Protein AF-A0AAU6X1Z9-F1 (afdb_monomer_lite)

Structure (mmCIF, N/CA/C/O backbone):
data_AF-A0AAU6X1Z9-F1
#
_entry.id   AF-A0AAU6X1Z9-F1
#
loop_
_atom_site.group_PDB
_atom_site.id
_atom_site.type_symbol
_atom_site.label_atom_id
_atom_site.label_alt_id
_atom_site.label_comp_id
_atom_site.label_asym_id
_atom_site.label_entity_id
_atom_site.label_seq_id
_atom_site.pdbx_PDB_ins_code
_atom_site.Cartn_x
_atom_site.Cartn_y
_atom_site.Cartn_z
_atom_site.occupancy
_atom_site.B_iso_or_equiv
_atom_site.auth_seq_id
_atom_site.auth_comp_id
_atom_site.auth_asym_id
_atom_site.auth_atom_id
_atom_site.pdbx_PDB_model_num
ATOM 1 N N . MET A 1 1 ? -35.907 19.988 29.045 1.00 66.81 1 MET A N 1
ATOM 2 C CA . MET A 1 1 ? -36.176 19.187 27.825 1.00 66.81 1 MET A CA 1
ATOM 3 C C . MET A 1 1 ? -35.086 19.343 26.754 1.00 66.81 1 MET A C 1
ATOM 5 O O . MET A 1 1 ? -34.503 18.341 26.375 1.00 66.81 1 MET A O 1
ATOM 9 N N . LYS A 1 2 ? -34.699 20.564 26.342 1.00 69.19 2 LYS A N 1
ATOM 10 C CA . LYS A 1 2 ? -33.646 20.803 25.319 1.00 69.19 2 LYS A CA 1
ATOM 11 C C . LYS A 1 2 ? -32.244 20.246 25.647 1.00 69.19 2 LYS A C 1
ATOM 13 O O . LYS A 1 2 ? -31.546 19.798 24.750 1.00 69.19 2 LYS A O 1
ATOM 18 N N . LYS A 1 3 ? -31.850 20.232 26.927 1.00 73.44 3 LYS A N 1
ATOM 19 C CA . LYS A 1 3 ? -30.537 19.725 27.381 1.00 73.44 3 LYS A CA 1
ATOM 20 C C . LYS A 1 3 ? -30.390 18.203 27.221 1.00 73.44 3 LYS A C 1
ATOM 22 O O . LYS A 1 3 ? -29.322 17.731 26.865 1.00 73.44 3 LYS A O 1
ATOM 27 N N . ILE A 1 4 ? -31.480 17.459 27.423 1.00 84.62 4 ILE A N 1
ATOM 28 C CA . ILE A 1 4 ? -31.523 15.998 27.236 1.00 84.62 4 ILE A CA 1
ATOM 29 C C . ILE A 1 4 ? -31.437 15.647 25.747 1.00 84.62 4 ILE A C 1
ATOM 31 O O . ILE A 1 4 ? -30.675 14.765 25.369 1.00 84.62 4 ILE A O 1
ATOM 35 N N . LEU A 1 5 ? -32.146 16.398 24.897 1.00 85.06 5 LEU A N 1
ATOM 36 C CA . LEU A 1 5 ? -32.079 16.233 23.443 1.00 85.06 5 LEU A CA 1
ATOM 37 C C . LEU A 1 5 ? -30.676 16.549 22.890 1.00 85.06 5 LEU A C 1
ATOM 39 O O . LEU A 1 5 ? -30.191 15.851 22.006 1.00 85.06 5 LEU A O 1
ATOM 43 N N . LEU A 1 6 ? -30.001 17.557 23.454 1.00 85.12 6 LEU A N 1
ATOM 44 C CA . LEU A 1 6 ? -28.631 17.921 23.086 1.00 85.12 6 LEU A CA 1
ATOM 45 C C . LEU A 1 6 ? -27.608 16.846 23.497 1.00 85.12 6 LEU A C 1
ATOM 47 O O . LEU A 1 6 ? -26.724 16.530 22.708 1.00 85.12 6 LEU A O 1
ATOM 51 N N . CYS A 1 7 ? -27.748 16.243 24.685 1.00 82.88 7 CYS A N 1
ATOM 52 C CA . CYS A 1 7 ? -26.886 15.134 25.116 1.00 82.88 7 CYS A CA 1
ATOM 53 C C . CYS A 1 7 ? -27.069 13.876 24.258 1.00 82.88 7 CYS A C 1
ATOM 55 O O . CYS A 1 7 ? -26.084 13.222 23.929 1.00 82.88 7 CYS A O 1
ATOM 57 N N . LEU A 1 8 ? -28.304 13.546 23.867 1.00 85.81 8 LEU A N 1
ATOM 58 C CA . LEU A 1 8 ? -28.567 12.420 22.964 1.00 85.81 8 LEU A CA 1
ATOM 59 C C . LEU A 1 8 ? -27.964 12.658 21.573 1.00 85.81 8 LEU A C 1
ATOM 61 O O . LEU A 1 8 ? -27.350 11.756 21.013 1.00 85.81 8 LEU A O 1
ATOM 65 N N . TYR A 1 9 ? -28.064 13.882 21.046 1.00 84.06 9 TYR A N 1
ATOM 66 C CA . TYR A 1 9 ? -27.427 14.245 19.778 1.00 84.06 9 TYR A CA 1
ATOM 67 C C . TYR A 1 9 ? -25.894 14.187 19.859 1.00 84.06 9 TYR A C 1
ATOM 69 O O . TYR A 1 9 ? -25.253 13.641 18.967 1.00 84.06 9 TYR A O 1
ATOM 77 N N . ALA A 1 10 ? -25.302 14.685 20.949 1.00 83.94 10 ALA A N 1
ATOM 78 C CA . ALA A 1 10 ? -23.858 14.626 21.171 1.00 83.94 10 ALA A CA 1
ATOM 79 C C . ALA A 1 10 ? -23.340 13.183 21.309 1.00 83.94 10 ALA A C 1
ATOM 81 O O . ALA A 1 10 ? -22.275 12.877 20.782 1.00 83.94 10 ALA A O 1
ATOM 82 N N . MET A 1 11 ? -24.098 12.284 21.949 1.00 79.56 11 MET A N 1
ATOM 83 C CA . MET A 1 11 ? -23.737 10.862 22.021 1.00 79.56 11 MET A CA 1
ATOM 84 C C . MET A 1 11 ? -23.806 10.156 20.661 1.00 79.56 11 MET A C 1
ATOM 86 O O . MET A 1 11 ? -22.971 9.301 20.390 1.00 79.56 11 MET A O 1
ATOM 90 N N . ILE A 1 12 ? -24.756 10.519 19.793 1.00 75.75 12 ILE A N 1
ATOM 91 C CA . ILE A 1 12 ? -24.852 9.955 18.434 1.00 75.75 12 ILE A CA 1
ATOM 92 C C . ILE A 1 12 ? -23.772 10.542 17.510 1.00 75.75 12 ILE A C 1
ATOM 94 O O . ILE A 1 12 ? -23.247 9.838 16.654 1.00 75.75 12 ILE A O 1
ATOM 98 N N . ALA A 1 13 ? -23.412 11.815 17.682 1.00 77.00 13 ALA A N 1
ATOM 99 C CA . ALA A 1 13 ? -22.380 12.477 16.883 1.00 77.00 13 ALA A CA 1
A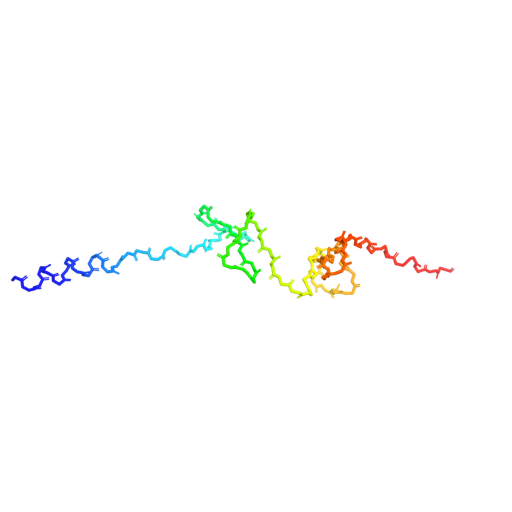TOM 100 C C . ALA A 1 13 ? -20.945 12.074 17.279 1.00 77.00 13 ALA A C 1
ATOM 102 O O . ALA A 1 13 ? -20.025 12.235 16.480 1.00 77.00 13 ALA A O 1
ATOM 103 N N . ALA A 1 14 ? -20.746 11.539 18.487 1.00 68.88 14 ALA A N 1
ATOM 104 C CA . ALA A 1 14 ? -19.450 11.110 19.011 1.00 68.88 14 ALA A CA 1
ATOM 105 C C . ALA A 1 14 ? -19.150 9.623 18.738 1.00 68.88 14 ALA A C 1
ATOM 107 O O . ALA A 1 14 ? -18.630 8.924 19.609 1.00 68.88 14 ALA A O 1
ATOM 108 N N . LEU A 1 15 ? -19.471 9.118 17.540 1.00 68.19 15 LEU A N 1
ATOM 109 C CA . LEU A 1 15 ? -18.982 7.799 17.134 1.00 68.19 15 LEU A CA 1
ATOM 110 C C . LEU A 1 15 ? -17.446 7.842 17.120 1.00 68.19 15 LEU A C 1
ATOM 112 O O . LEU A 1 15 ? -16.882 8.730 16.475 1.00 68.19 15 LEU A O 1
ATOM 116 N N . PRO A 1 16 ? -16.748 6.929 17.819 1.00 70.50 16 PRO A N 1
ATOM 117 C CA . PRO A 1 16 ? -15.296 6.922 17.794 1.00 70.50 16 PRO A CA 1
ATOM 118 C C . PRO A 1 16 ? -14.835 6.663 16.358 1.00 70.50 16 PRO A C 1
ATOM 120 O O . PRO A 1 16 ? -15.135 5.621 15.773 1.00 70.50 16 PRO A O 1
ATOM 123 N N . SER A 1 17 ? -14.101 7.611 15.776 1.00 69.88 17 SER A N 1
ATOM 124 C CA . SER A 1 17 ? -13.322 7.331 14.579 1.00 69.88 17 SER A CA 1
ATOM 125 C C . SER A 1 17 ? -12.135 6.476 15.006 1.00 69.88 17 SER A C 1
ATOM 127 O O . SER A 1 17 ? -11.177 6.950 15.616 1.00 69.88 17 SER A O 1
ATOM 129 N N . PHE A 1 18 ? -12.204 5.178 14.730 1.00 70.19 18 PHE A N 1
ATOM 130 C CA . PHE A 1 18 ? -11.040 4.327 14.916 1.00 70.19 18 PHE A CA 1
ATOM 131 C C . PHE A 1 18 ? -9.987 4.740 13.890 1.00 70.19 18 PHE A C 1
ATOM 133 O O . PHE A 1 18 ? -10.249 4.726 12.686 1.00 70.19 18 PHE A O 1
ATOM 140 N N . ALA A 1 19 ? -8.795 5.103 14.364 1.00 79.06 19 ALA A N 1
ATOM 141 C CA . ALA A 1 19 ? -7.627 5.133 13.501 1.00 79.06 19 ALA A CA 1
ATOM 142 C C . ALA A 1 19 ? -7.484 3.734 12.883 1.00 79.06 19 ALA A C 1
ATOM 144 O O . ALA A 1 19 ? -7.344 2.744 13.603 1.00 79.06 19 ALA A O 1
ATOM 145 N N . GLN A 1 20 ? -7.577 3.640 11.555 1.00 87.94 20 GLN A N 1
ATOM 146 C CA . GLN A 1 20 ? -7.499 2.348 10.869 1.00 87.94 20 GLN A CA 1
ATOM 147 C C . GLN A 1 20 ? -6.107 1.725 11.001 1.00 87.94 20 GLN A C 1
ATOM 149 O O . GLN A 1 20 ? -5.965 0.515 10.901 1.00 87.94 20 GLN A O 1
ATOM 154 N N . TRP A 1 21 ? -5.087 2.541 11.256 1.00 92.81 21 TRP A N 1
ATOM 155 C CA . TRP A 1 21 ? -3.714 2.105 11.450 1.00 92.81 21 TRP A CA 1
ATOM 156 C C . TRP A 1 21 ? -3.368 2.114 12.934 1.00 92.8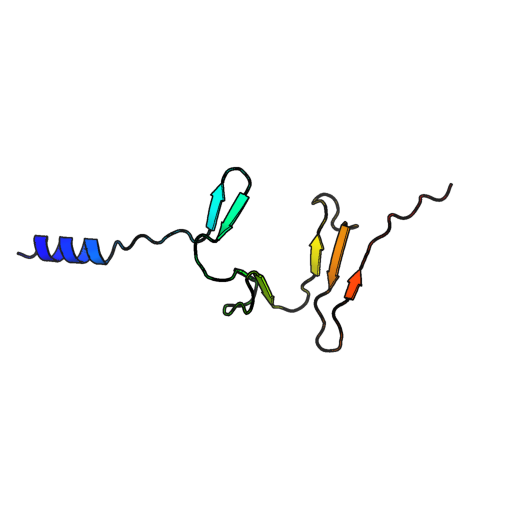1 21 TRP A C 1
ATOM 158 O O . TRP A 1 21 ? -3.451 3.157 13.582 1.00 92.81 21 TRP A O 1
ATOM 168 N N . ALA A 1 22 ? -2.966 0.959 13.457 1.00 92.50 22 ALA A N 1
ATOM 169 C CA . ALA A 1 22 ? -2.449 0.820 14.813 1.00 92.50 22 ALA A CA 1
ATOM 170 C C . ALA A 1 22 ? -0.979 0.408 14.797 1.00 92.50 22 ALA A C 1
ATOM 172 O O . ALA A 1 22 ? -0.457 -0.068 13.785 1.00 92.50 22 ALA A O 1
ATOM 173 N N . ASN A 1 23 ? -0.325 0.570 15.947 1.00 94.75 23 ASN A N 1
ATOM 174 C CA . ASN A 1 23 ? 1.050 0.155 16.155 1.00 94.75 23 ASN A CA 1
ATOM 175 C C . ASN A 1 23 ? 1.196 -0.829 17.325 1.00 94.75 23 ASN A C 1
ATOM 177 O O . ASN A 1 23 ? 0.508 -0.724 18.337 1.00 94.75 23 ASN A O 1
ATOM 181 N N . SER A 1 24 ? 2.121 -1.781 17.196 1.00 94.69 24 SER A N 1
ATOM 182 C CA . SER A 1 24 ? 2.573 -2.646 18.292 1.00 94.69 24 SER A CA 1
ATOM 183 C C . SER A 1 24 ? 4.095 -2.752 18.248 1.00 94.69 24 SER A C 1
ATOM 185 O O . SER A 1 24 ? 4.662 -3.380 17.353 1.00 94.69 24 SER A O 1
ATOM 187 N N . GLY A 1 25 ? 4.773 -2.050 19.161 1.00 94.44 25 GLY A N 1
ATOM 188 C CA . GLY A 1 25 ? 6.216 -1.829 19.056 1.00 94.44 25 GLY A CA 1
ATOM 189 C C . GLY A 1 25 ? 6.566 -1.133 17.736 1.00 94.44 25 GLY A C 1
ATOM 190 O O . GLY A 1 25 ? 6.076 -0.039 17.467 1.00 94.44 25 GLY A O 1
ATOM 191 N N . ASN A 1 26 ? 7.366 -1.803 16.902 1.00 94.12 26 ASN A N 1
ATOM 192 C CA . ASN A 1 26 ? 7.804 -1.315 15.586 1.00 94.12 26 ASN A CA 1
ATOM 193 C C . ASN A 1 26 ? 6.911 -1.789 14.419 1.00 94.12 26 ASN A C 1
ATOM 195 O O . ASN A 1 26 ? 7.290 -1.653 13.259 1.00 94.12 26 ASN A O 1
ATOM 199 N N . ILE A 1 27 ? 5.754 -2.389 14.707 1.00 92.88 27 ILE A N 1
ATOM 200 C CA . ILE A 1 27 ? 4.826 -2.924 13.702 1.00 92.88 27 ILE A CA 1
ATOM 201 C C . ILE A 1 27 ? 3.703 -1.918 13.490 1.00 92.88 27 ILE A C 1
ATOM 203 O O . ILE A 1 27 ? 3.075 -1.522 14.466 1.00 92.88 27 ILE A O 1
ATOM 207 N N . ILE A 1 28 ? 3.409 -1.565 12.237 1.00 93.81 28 ILE A N 1
ATOM 208 C CA . ILE A 1 28 ? 2.226 -0.788 11.838 1.00 93.81 28 ILE A CA 1
ATOM 209 C C . ILE A 1 28 ? 1.287 -1.705 11.048 1.00 93.81 28 ILE A C 1
ATOM 211 O O . ILE A 1 28 ? 1.740 -2.382 10.126 1.00 93.81 28 ILE A O 1
ATOM 215 N N . TYR A 1 29 ? -0.002 -1.748 11.393 1.00 93.19 29 TYR A N 1
ATOM 216 C CA . TYR A 1 29 ? -0.973 -2.635 10.739 1.00 93.19 29 TYR A CA 1
ATOM 217 C C . TYR A 1 29 ? -2.388 -2.045 10.682 1.00 93.19 29 TYR A C 1
ATOM 219 O O . TYR A 1 29 ? -2.758 -1.201 11.500 1.00 93.19 29 TYR A O 1
ATOM 227 N N . ASN A 1 30 ? -3.174 -2.499 9.700 1.00 93.25 30 ASN A N 1
ATOM 228 C CA . ASN A 1 30 ? -4.587 -2.152 9.570 1.00 93.25 30 ASN A CA 1
ATOM 229 C C . ASN A 1 30 ? -5.427 -2.942 10.593 1.00 93.25 30 ASN A C 1
ATOM 231 O O . ASN A 1 30 ? -5.294 -4.161 10.688 1.00 93.25 30 ASN A O 1
ATOM 235 N N . THR A 1 31 ? -6.291 -2.262 11.346 1.00 92.69 31 THR A N 1
ATOM 236 C CA . THR A 1 31 ? -7.156 -2.850 12.385 1.00 92.69 31 THR A CA 1
ATOM 237 C C . THR A 1 31 ? -8.553 -3.222 11.893 1.00 92.69 31 THR A C 1
ATOM 239 O O . THR A 1 31 ? -9.348 -3.761 12.663 1.00 92.69 31 THR A O 1
ATOM 242 N N . ASN A 1 32 ? -8.877 -2.956 10.626 1.00 90.19 32 ASN A N 1
ATOM 243 C CA . ASN A 1 32 ? -10.146 -3.348 10.011 1.00 90.19 32 ASN A CA 1
ATOM 244 C C . ASN A 1 32 ? -9.971 -4.459 8.958 1.00 90.19 32 ASN A C 1
ATOM 246 O O . ASN A 1 32 ? -8.860 -4.874 8.643 1.00 90.19 32 ASN A O 1
ATOM 250 N N . ALA A 1 33 ? -11.089 -4.940 8.403 1.00 90.12 33 ALA A N 1
ATOM 251 C CA . ALA A 1 33 ? -11.109 -6.003 7.392 1.00 90.12 33 ALA A CA 1
ATOM 252 C C . ALA A 1 33 ? -10.838 -5.523 5.945 1.00 90.12 33 ALA A C 1
ATOM 254 O O . ALA A 1 33 ? -10.869 -6.325 5.015 1.00 90.12 33 ALA A O 1
ATOM 255 N N . GLY A 1 34 ? -10.630 -4.222 5.731 1.00 92.00 34 GLY A N 1
ATOM 256 C CA . GLY A 1 34 ? -10.363 -3.628 4.421 1.00 92.00 34 GLY A CA 1
ATOM 257 C C . GLY A 1 34 ? -8.923 -3.829 3.938 1.00 92.00 34 GLY A C 1
ATOM 258 O O . GLY A 1 34 ? -8.002 -4.057 4.722 1.00 92.00 34 GLY A O 1
ATOM 259 N N . GLY A 1 35 ? -8.723 -3.720 2.623 1.00 94.62 35 GLY A N 1
ATOM 260 C CA . GLY A 1 35 ? -7.395 -3.749 2.005 1.00 94.62 35 GLY A CA 1
ATOM 261 C C . GLY A 1 35 ? -6.679 -2.396 2.056 1.00 94.62 35 GLY A C 1
ATOM 262 O O . GLY A 1 35 ? -7.303 -1.343 2.184 1.00 94.62 35 GLY A O 1
ATOM 263 N N . VAL A 1 36 ? -5.357 -2.423 1.906 1.00 93.44 36 VAL A N 1
ATOM 264 C CA . VAL A 1 36 ? -4.502 -1.235 1.805 1.00 93.44 36 VAL A CA 1
ATOM 265 C C . VAL A 1 36 ? -4.383 -0.835 0.337 1.00 93.44 36 VAL A C 1
ATOM 267 O O . VAL A 1 36 ? -3.777 -1.552 -0.459 1.00 93.44 36 VAL 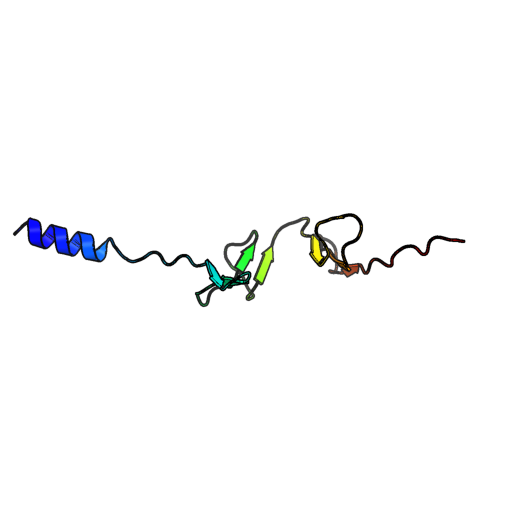A O 1
ATOM 270 N N . GLY A 1 37 ? -4.971 0.304 -0.027 1.00 92.31 37 GLY A N 1
ATOM 271 C CA . GLY A 1 37 ? -4.862 0.890 -1.362 1.00 92.31 37 GLY A CA 1
ATOM 272 C C . GLY A 1 37 ? -3.791 1.978 -1.421 1.00 92.31 37 GLY A C 1
ATOM 273 O O . GLY A 1 37 ? -3.848 2.932 -0.649 1.00 92.31 37 GLY A O 1
ATOM 274 N N . VAL A 1 38 ? -2.848 1.877 -2.358 1.00 90.69 38 VAL A N 1
ATOM 275 C CA . VAL A 1 38 ? -1.960 2.989 -2.743 1.00 90.69 38 VAL A CA 1
ATOM 276 C C . VAL A 1 38 ? -2.322 3.389 -4.168 1.00 90.69 38 VAL A C 1
ATOM 278 O O . VAL A 1 38 ? -2.262 2.554 -5.064 1.00 90.69 38 VAL A O 1
ATOM 281 N N . GLY A 1 39 ? -2.769 4.632 -4.373 1.00 89.19 39 GLY A N 1
ATOM 282 C CA . GLY A 1 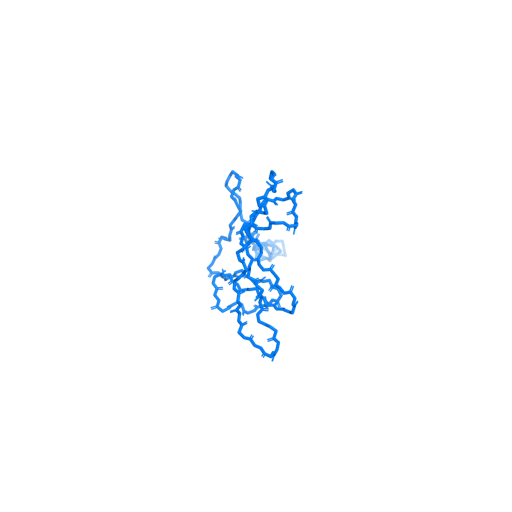39 ? -3.218 5.122 -5.687 1.00 89.19 39 GLY A CA 1
ATOM 283 C C . GLY A 1 39 ? -4.543 4.524 -6.196 1.00 89.19 39 GLY A C 1
ATOM 284 O O . GLY A 1 39 ? -4.929 4.753 -7.338 1.00 89.19 39 GLY A O 1
ATOM 285 N N . THR A 1 40 ? -5.274 3.792 -5.349 1.00 91.25 40 THR A N 1
ATOM 286 C CA . THR A 1 40 ? -6.617 3.259 -5.628 1.00 91.25 40 THR A CA 1
ATOM 287 C C . THR A 1 40 ? -7.510 3.352 -4.395 1.00 91.25 40 THR A C 1
ATOM 289 O O . THR A 1 40 ? -7.049 3.158 -3.271 1.00 91.25 40 THR A O 1
ATOM 292 N N . THR A 1 41 ? -8.800 3.617 -4.603 1.00 94.06 41 THR A N 1
ATOM 293 C CA . THR A 1 41 ? -9.843 3.592 -3.562 1.00 94.06 41 THR A CA 1
ATOM 294 C C . THR A 1 41 ? -10.533 2.233 -3.439 1.00 94.06 41 THR A C 1
ATOM 296 O O . THR A 1 41 ? -11.283 2.008 -2.493 1.00 94.06 41 THR A O 1
ATOM 299 N N . ASN A 1 42 ? -10.291 1.320 -4.385 1.00 93.81 42 ASN A N 1
ATOM 300 C CA . ASN A 1 42 ? -10.943 0.015 -4.476 1.00 93.81 42 ASN A CA 1
ATOM 301 C C . ASN A 1 42 ? -9.874 -1.088 -4.574 1.00 93.81 42 ASN A C 1
ATOM 303 O O . ASN A 1 42 ? -9.597 -1.609 -5.660 1.00 93.81 42 ASN A O 1
ATOM 307 N N . PRO A 1 43 ? -9.208 -1.420 -3.455 1.00 94.56 43 PRO A N 1
ATOM 308 C CA . PRO A 1 43 ? -8.228 -2.495 -3.428 1.00 94.56 43 PRO A CA 1
ATOM 309 C C . PRO A 1 43 ? -8.892 -3.844 -3.749 1.00 94.56 43 PRO A C 1
ATOM 311 O O . PRO A 1 43 ? -9.924 -4.182 -3.177 1.00 94.56 43 PRO A O 1
ATOM 314 N N . LEU A 1 44 ? -8.293 -4.616 -4.664 1.00 92.94 44 LEU A N 1
ATOM 315 C CA . LEU A 1 44 ? -8.770 -5.955 -5.057 1.00 92.94 44 LEU A CA 1
ATOM 316 C C . LEU A 1 44 ? -8.060 -7.083 -4.286 1.00 92.94 44 LEU A C 1
ATOM 318 O O . LEU A 1 44 ? -8.423 -8.249 -4.407 1.00 92.94 44 LEU A O 1
ATOM 322 N N . ALA A 1 45 ? -7.043 -6.734 -3.499 1.00 92.00 45 ALA A N 1
ATOM 323 C CA . ALA A 1 45 ? -6.257 -7.623 -2.653 1.00 92.00 45 ALA A CA 1
ATOM 324 C C . ALA A 1 45 ? -5.939 -6.917 -1.325 1.00 92.00 45 ALA A C 1
ATOM 326 O O . ALA A 1 45 ? -6.136 -5.706 -1.202 1.00 92.00 45 ALA A O 1
ATOM 327 N N . GLY A 1 46 ? -5.412 -7.657 -0.340 1.00 92.00 46 GLY A N 1
ATOM 328 C CA . GLY A 1 46 ? -5.052 -7.103 0.975 1.00 92.00 46 GLY A CA 1
ATOM 329 C C . GLY A 1 46 ? -4.075 -5.920 0.901 1.00 92.00 46 GLY A C 1
ATOM 330 O O . GLY A 1 46 ? -4.177 -4.993 1.699 1.00 92.00 46 GLY A O 1
ATOM 331 N N . LEU A 1 47 ? -3.198 -5.907 -0.107 1.00 91.44 47 LEU A N 1
ATOM 332 C CA . LEU A 1 47 ? -2.422 -4.747 -0.539 1.00 91.44 47 LEU A CA 1
ATOM 333 C C . LEU A 1 47 ? -2.603 -4.583 -2.055 1.00 91.44 47 LEU A C 1
ATOM 335 O O . LEU A 1 47 ? -2.272 -5.494 -2.812 1.00 91.44 47 LEU A O 1
ATOM 339 N N . HIS A 1 48 ? -3.123 -3.438 -2.499 1.00 88.81 48 HIS A N 1
ATOM 340 C CA . HIS A 1 48 ? -3.278 -3.090 -3.913 1.00 88.81 48 HIS A CA 1
ATOM 341 C C . HIS A 1 48 ? -2.613 -1.739 -4.181 1.00 88.81 48 HIS A C 1
ATOM 343 O O . HIS A 1 48 ? -3.049 -0.700 -3.690 1.00 88.81 48 HIS A O 1
ATOM 349 N N . VAL A 1 49 ? -1.547 -1.766 -4.973 1.00 87.50 49 VAL A N 1
ATOM 350 C CA . VAL A 1 49 ? -0.749 -0.593 -5.336 1.00 87.50 49 VAL A CA 1
ATOM 351 C C . VAL A 1 49 ? -0.988 -0.322 -6.824 1.00 87.50 49 VAL A C 1
ATOM 353 O O . VAL A 1 49 ? -0.592 -1.123 -7.670 1.00 87.50 49 VAL A O 1
ATOM 356 N N . PHE A 1 50 ? -1.697 0.757 -7.159 1.00 83.19 50 PHE A N 1
ATOM 357 C CA . PHE A 1 50 ? -2.158 1.085 -8.513 1.00 83.19 50 PHE A CA 1
ATOM 358 C C . PHE A 1 50 ? -1.688 2.481 -8.962 1.00 83.19 50 PHE A C 1
ATOM 360 O O . PHE A 1 50 ? -1.798 3.452 -8.221 1.00 83.19 50 PHE A O 1
ATOM 367 N N . GLY A 1 51 ? -1.188 2.582 -10.199 1.00 76.81 51 GLY A N 1
ATOM 368 C CA . GLY A 1 51 ? -0.555 3.785 -10.748 1.00 76.81 51 GLY A CA 1
ATOM 369 C C . GLY A 1 51 ? 0.589 3.464 -11.723 1.00 76.81 51 GLY A C 1
ATOM 370 O O . GLY A 1 51 ? 1.135 2.360 -11.726 1.00 76.81 51 GLY A O 1
ATOM 371 N N . GLY A 1 52 ? 0.955 4.421 -12.581 1.00 66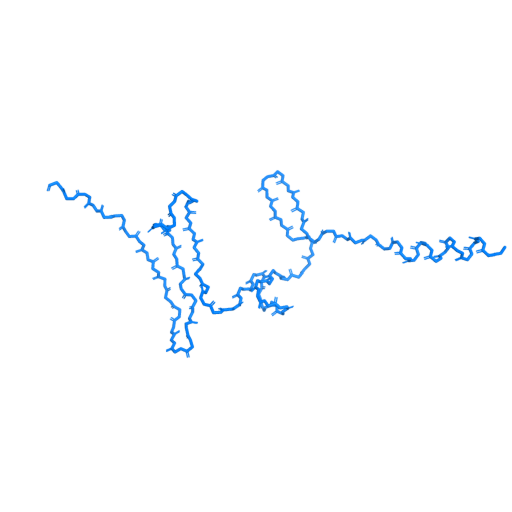.06 52 GLY A N 1
ATOM 372 C CA . GLY A 1 52 ? 2.113 4.303 -13.480 1.00 66.06 52 GLY A CA 1
ATOM 373 C C . GLY A 1 52 ? 3.437 4.581 -12.756 1.00 66.06 52 GLY A C 1
ATOM 374 O O . GLY A 1 52 ? 3.478 5.408 -11.851 1.00 66.06 52 GLY A O 1
ATOM 375 N N . GLY A 1 53 ? 4.523 3.901 -13.147 1.00 64.62 53 GLY A N 1
ATOM 376 C CA . GLY A 1 53 ? 5.861 4.113 -12.562 1.00 64.62 53 GLY A CA 1
ATOM 377 C C . GLY A 1 53 ? 6.088 3.451 -11.196 1.00 64.62 53 GLY A C 1
ATOM 378 O O . GLY A 1 53 ? 7.007 3.827 -10.473 1.00 64.62 53 GLY A O 1
ATOM 379 N N . GLN A 1 54 ? 5.253 2.478 -10.826 1.00 68.69 54 GLN A N 1
ATOM 380 C CA . GLN A 1 54 ? 5.329 1.819 -9.525 1.00 68.69 54 GLN A CA 1
ATOM 381 C C . GLN A 1 54 ? 6.422 0.751 -9.519 1.00 68.69 54 GLN A C 1
ATOM 383 O O . GLN A 1 54 ? 6.242 -0.375 -9.987 1.00 68.69 54 GLN A O 1
ATOM 388 N N . THR A 1 55 ? 7.567 1.131 -8.977 1.00 69.31 55 THR A N 1
ATOM 389 C CA . THR A 1 55 ? 8.660 0.229 -8.639 1.00 69.31 55 THR A CA 1
ATOM 390 C C . THR A 1 55 ? 8.421 -0.272 -7.213 1.00 69.31 55 THR A C 1
ATOM 392 O O . THR A 1 55 ? 8.508 0.509 -6.268 1.00 69.31 55 THR A O 1
ATOM 395 N N . PHE A 1 56 ? 8.097 -1.555 -7.029 1.00 77.38 56 PHE A N 1
ATOM 396 C CA . PHE A 1 56 ? 8.067 -2.153 -5.690 1.00 77.38 56 PHE A CA 1
ATOM 397 C C . PHE A 1 56 ? 9.484 -2.594 -5.330 1.00 77.38 56 PHE A C 1
ATOM 399 O O . PHE A 1 56 ? 9.988 -3.560 -5.902 1.00 77.38 56 PHE A O 1
ATOM 406 N N . MET A 1 57 ? 10.133 -1.866 -4.423 1.00 73.25 57 MET A N 1
ATOM 407 C CA . MET A 1 57 ? 11.514 -2.114 -4.005 1.00 73.25 57 MET A CA 1
ATOM 408 C C . MET A 1 57 ? 11.533 -2.754 -2.616 1.00 73.25 57 MET A C 1
ATOM 410 O O . MET A 1 57 ? 10.912 -2.246 -1.687 1.00 73.25 57 MET A O 1
ATOM 414 N N . VAL A 1 58 ? 12.288 -3.840 -2.466 1.00 76.50 58 VAL A N 1
ATOM 415 C CA . VAL A 1 58 ? 12.630 -4.447 -1.175 1.00 76.50 58 VAL A CA 1
ATOM 416 C C . VAL A 1 58 ? 14.149 -4.360 -1.027 1.00 76.50 58 VAL A C 1
ATOM 418 O O . VAL A 1 58 ? 14.874 -4.954 -1.820 1.00 76.50 58 VAL A O 1
ATOM 421 N N . GLY A 1 59 ? 14.645 -3.585 -0.059 1.00 70.94 59 GLY A N 1
ATOM 422 C CA . GLY A 1 59 ? 16.075 -3.323 0.160 1.00 70.94 59 GLY A CA 1
ATOM 423 C C . GLY A 1 59 ? 16.320 -2.326 1.301 1.00 70.94 59 GLY A C 1
ATOM 424 O O . GLY A 1 59 ? 15.363 -1.782 1.849 1.00 70.94 59 GLY A O 1
ATOM 425 N N . ASP A 1 60 ? 17.584 -2.106 1.674 1.00 64.06 60 ASP A N 1
ATOM 426 C CA . ASP A 1 60 ? 17.962 -1.131 2.710 1.00 64.06 60 ASP A CA 1
ATOM 427 C C . ASP A 1 60 ? 17.883 0.318 2.188 1.00 64.06 60 ASP A C 1
ATOM 429 O O . ASP A 1 60 ? 18.187 0.611 1.030 1.00 64.06 60 ASP A O 1
ATOM 433 N N . LEU A 1 61 ? 17.484 1.226 3.079 1.00 55.88 61 LEU A N 1
ATOM 434 C CA . LEU A 1 61 ? 17.219 2.647 2.866 1.00 55.88 61 LEU A CA 1
ATOM 435 C C . LEU A 1 61 ? 18.448 3.421 2.358 1.00 55.88 61 LEU A C 1
ATOM 437 O O . LEU A 1 61 ? 18.307 4.499 1.785 1.00 55.88 61 LEU A O 1
ATOM 441 N N . GLN A 1 62 ? 19.658 2.900 2.582 1.00 63.38 62 GLN A N 1
ATOM 442 C CA . GLN A 1 62 ? 20.892 3.669 2.410 1.00 63.38 62 GLN A CA 1
ATOM 443 C C . GLN A 1 62 ? 21.388 3.775 0.964 1.00 63.38 62 GLN A C 1
ATOM 445 O O . GLN A 1 62 ? 22.232 4.622 0.685 1.00 63.38 62 GLN A O 1
ATOM 450 N N . ASN A 1 63 ? 20.864 2.979 0.028 1.00 54.19 63 ASN A N 1
ATOM 451 C CA . ASN A 1 63 ? 21.163 3.143 -1.392 1.00 54.19 63 ASN A CA 1
ATOM 452 C C . ASN A 1 63 ? 20.021 2.600 -2.256 1.00 54.19 63 ASN A C 1
ATOM 454 O O . ASN A 1 63 ? 20.001 1.422 -2.609 1.00 54.19 63 ASN A O 1
ATOM 458 N N . SER A 1 64 ? 19.155 3.495 -2.742 1.00 58.81 64 SER A N 1
ATOM 459 C CA . SER A 1 64 ? 18.219 3.226 -3.852 1.00 58.81 64 SER A CA 1
ATOM 460 C C . SER A 1 64 ? 18.905 2.696 -5.126 1.00 58.81 64 SER A C 1
ATOM 462 O O . SER A 1 64 ? 18.234 2.342 -6.089 1.00 58.81 64 SER A O 1
ATOM 464 N N . VAL A 1 65 ? 20.241 2.664 -5.139 1.00 62.66 65 VAL A N 1
ATOM 465 C CA . VAL A 1 65 ? 21.108 2.168 -6.208 1.00 62.66 65 VAL A CA 1
ATOM 466 C C . VAL A 1 65 ? 21.063 0.638 -6.334 1.00 62.66 65 VAL A C 1
ATOM 468 O O . VAL A 1 65 ? 21.272 0.138 -7.433 1.00 62.66 65 VAL A O 1
ATOM 471 N N . MET A 1 66 ? 20.802 -0.114 -5.251 1.00 65.19 66 MET A N 1
ATOM 472 C CA . MET A 1 66 ? 20.818 -1.591 -5.271 1.00 65.19 66 MET A CA 1
ATOM 473 C C . MET A 1 66 ? 19.755 -2.204 -4.341 1.00 65.19 66 MET A C 1
ATOM 475 O O . MET A 1 66 ? 20.088 -2.728 -3.275 1.00 65.19 66 MET A O 1
ATOM 479 N N . PRO A 1 67 ? 18.464 -2.149 -4.701 1.00 71.12 67 PRO A N 1
ATOM 480 C CA . PRO A 1 67 ? 17.442 -2.900 -3.978 1.00 71.12 67 PRO A CA 1
ATOM 481 C C . PRO A 1 67 ? 17.739 -4.406 -4.042 1.00 71.12 67 PRO A C 1
ATOM 483 O O . PRO A 1 67 ? 18.128 -4.925 -5.088 1.00 71.12 67 PRO A O 1
ATOM 486 N N . ALA A 1 68 ? 17.506 -5.127 -2.942 1.00 70.62 68 ALA A N 1
ATOM 487 C CA . ALA A 1 68 ? 17.652 -6.585 -2.906 1.00 70.62 68 ALA A CA 1
ATOM 488 C C . ALA A 1 68 ? 16.676 -7.277 -3.876 1.00 70.62 68 ALA A C 1
ATOM 490 O O . ALA A 1 68 ? 16.970 -8.337 -4.425 1.00 70.62 68 ALA A O 1
ATOM 491 N N . PHE A 1 69 ? 15.521 -6.658 -4.112 1.00 74.94 69 PHE A N 1
ATOM 492 C CA . PHE A 1 69 ? 14.543 -7.098 -5.091 1.00 74.94 69 PHE A CA 1
ATOM 493 C C . PHE A 1 69 ? 13.731 -5.911 -5.599 1.00 74.94 69 PHE A C 1
ATOM 495 O O . PHE A 1 69 ? 13.344 -5.032 -4.827 1.00 74.94 69 PHE A O 1
ATOM 502 N N . THR A 1 70 ? 13.463 -5.875 -6.902 1.00 71.56 70 THR A N 1
ATOM 503 C CA . THR A 1 70 ? 12.571 -4.880 -7.494 1.00 71.56 70 THR A CA 1
ATOM 504 C C . THR A 1 70 ? 11.589 -5.511 -8.463 1.00 71.56 70 THR A C 1
ATOM 506 O O . THR A 1 70 ? 11.981 -6.232 -9.383 1.00 71.56 70 THR A O 1
ATOM 509 N N . ILE A 1 71 ? 10.310 -5.185 -8.281 1.00 74.50 71 ILE A N 1
ATOM 510 C CA . ILE A 1 71 ? 9.263 -5.441 -9.269 1.00 74.50 71 ILE A CA 1
ATOM 511 C C . ILE A 1 71 ? 8.994 -4.137 -10.002 1.00 74.50 71 ILE A C 1
ATOM 513 O O . ILE A 1 71 ? 8.578 -3.149 -9.396 1.00 74.50 71 ILE A O 1
ATOM 517 N N . HIS A 1 72 ? 9.193 -4.152 -11.314 1.00 72.19 72 HIS A N 1
ATOM 518 C CA . HIS A 1 72 ? 8.710 -3.085 -12.173 1.00 72.19 72 HIS A CA 1
ATOM 519 C C . HIS A 1 72 ? 7.264 -3.427 -12.535 1.00 72.19 72 HIS A C 1
ATOM 521 O O . HIS A 1 72 ? 7.007 -4.418 -13.225 1.00 72.19 72 HIS A O 1
ATOM 527 N N . GLY A 1 73 ? 6.310 -2.652 -12.011 1.00 66.38 73 GLY A N 1
ATOM 528 C CA . GLY A 1 73 ? 4.908 -2.779 -1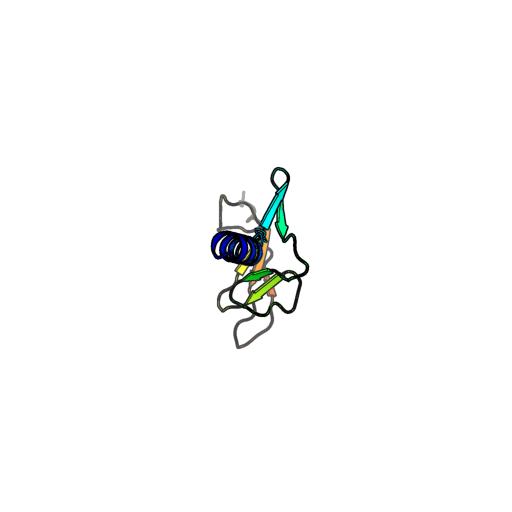2.396 1.00 66.38 73 GLY A CA 1
ATOM 529 C C . GLY A 1 73 ? 4.754 -2.602 -13.908 1.00 66.38 73 GLY A C 1
ATOM 530 O O . GLY A 1 73 ? 5.345 -1.690 -14.490 1.00 66.38 73 GLY A O 1
ATOM 531 N N . GLY A 1 74 ? 3.989 -3.501 -14.536 1.00 59.62 74 GLY A N 1
ATOM 532 C CA . GLY A 1 74 ? 3.782 -3.545 -15.982 1.00 59.62 74 GLY A CA 1
ATOM 533 C C . GLY A 1 74 ? 3.355 -2.192 -16.551 1.00 59.62 74 GLY A C 1
ATOM 534 O O . GLY A 1 74 ? 2.389 -1.576 -16.100 1.00 59.62 74 GLY A O 1
ATOM 535 N N . HIS A 1 75 ? 4.113 -1.735 -17.544 1.00 51.28 75 HIS A N 1
ATOM 536 C CA . HIS A 1 75 ? 3.772 -0.610 -18.404 1.00 51.28 75 HIS A CA 1
ATOM 537 C C . HIS A 1 75 ? 2.596 -1.006 -19.316 1.00 51.28 75 HIS A C 1
ATOM 539 O O . HIS A 1 75 ? 2.361 -2.194 -19.530 1.00 51.28 75 HIS A O 1
ATOM 545 N N . ALA A 1 76 ? 1.892 -0.035 -19.909 1.00 52.28 76 ALA A N 1
ATOM 546 C CA . ALA A 1 76 ? 0.709 -0.252 -20.760 1.00 52.28 76 ALA A CA 1
ATOM 547 C C . ALA A 1 76 ? 0.928 -1.190 -21.978 1.00 52.28 76 ALA A C 1
ATOM 549 O O . ALA A 1 76 ? -0.012 -1.461 -22.719 1.00 52.28 76 ALA A O 1
ATOM 550 N N . THR A 1 77 ? 2.151 -1.684 -22.191 1.00 52.56 77 THR A N 1
ATOM 551 C CA . THR A 1 77 ? 2.567 -2.520 -23.319 1.00 52.56 77 THR A CA 1
ATOM 552 C C . THR A 1 77 ? 3.230 -3.860 -22.939 1.00 52.56 77 THR A C 1
ATOM 554 O O . THR A 1 77 ? 3.712 -4.533 -23.847 1.00 52.56 77 THR A O 1
ATOM 557 N N . GLY A 1 78 ? 3.276 -4.319 -21.671 1.00 60.28 78 GLY A N 1
ATOM 558 C CA . GLY A 1 78 ? 3.911 -5.628 -21.391 1.00 60.28 78 GLY A CA 1
ATOM 559 C C . GLY A 1 78 ? 3.970 -6.160 -19.948 1.00 60.28 78 GLY A C 1
ATOM 560 O O . GLY A 1 78 ? 3.616 -5.472 -18.992 1.00 60.28 78 GLY A O 1
ATOM 561 N N . TYR A 1 79 ? 4.421 -7.426 -19.838 1.00 55.69 79 TYR A N 1
ATOM 562 C CA . TYR A 1 79 ? 4.490 -8.253 -18.620 1.00 55.69 79 TYR A CA 1
ATOM 563 C C . TYR A 1 79 ? 5.253 -7.591 -17.465 1.00 55.69 79 TYR A C 1
ATOM 565 O O . TYR A 1 79 ? 6.264 -6.919 -17.665 1.00 55.69 79 TYR A O 1
ATOM 573 N N . ALA A 1 80 ? 4.811 -7.868 -16.237 1.00 63.72 80 ALA A N 1
ATOM 574 C CA . ALA A 1 80 ? 5.610 -7.596 -15.049 1.00 63.72 80 ALA A CA 1
ATOM 575 C C . ALA A 1 80 ? 6.868 -8.481 -15.060 1.00 63.72 80 ALA A C 1
ATOM 577 O O . ALA A 1 80 ? 6.776 -9.685 -15.303 1.00 63.72 80 ALA A O 1
ATOM 578 N N . TYR A 1 81 ? 8.031 -7.898 -14.771 1.00 62.53 81 TYR A N 1
ATOM 579 C CA . TYR A 1 81 ? 9.280 -8.639 -14.602 1.00 62.53 81 TYR A CA 1
ATOM 580 C C . TYR A 1 81 ? 9.941 -8.275 -13.271 1.00 62.53 81 TYR A C 1
ATOM 582 O O . TYR A 1 81 ? 9.828 -7.148 -12.778 1.00 62.53 81 TYR A O 1
ATOM 590 N N . CYS A 1 82 ? 10.628 -9.249 -12.673 1.00 70.75 82 CYS A N 1
ATOM 591 C CA . CYS A 1 82 ? 11.482 -9.022 -11.517 1.00 70.75 82 CYS A CA 1
ATOM 592 C C . CYS A 1 82 ? 12.920 -8.757 -11.977 1.00 70.75 82 CYS A C 1
ATOM 594 O O . CYS A 1 82 ? 13.443 -9.454 -12.847 1.00 70.75 82 CYS A O 1
ATOM 596 N N . LYS A 1 83 ? 13.573 -7.751 -11.389 1.00 66.44 83 LYS A N 1
ATOM 597 C CA . LYS A 1 83 ? 15.018 -7.546 -11.527 1.00 66.44 83 LYS A CA 1
ATOM 598 C C . LYS A 1 83 ? 15.691 -8.027 -10.240 1.00 66.44 83 LYS A C 1
ATOM 600 O O . LYS A 1 83 ? 15.341 -7.564 -9.154 1.00 66.44 83 LYS A O 1
ATOM 605 N N . LEU A 1 84 ? 16.646 -8.947 -10.371 1.00 68.38 84 LEU A N 1
ATOM 606 C CA . LEU A 1 84 ? 17.555 -9.348 -9.297 1.00 68.38 84 LEU A CA 1
ATOM 607 C C . LEU A 1 84 ? 18.898 -8.644 -9.525 1.00 68.38 84 LEU A C 1
ATOM 609 O O . LEU A 1 84 ? 19.587 -8.931 -10.504 1.00 68.38 84 LEU A O 1
ATOM 613 N N . GLU A 1 85 ? 19.250 -7.691 -8.663 1.00 68.00 85 GLU A N 1
ATOM 614 C CA . GLU A 1 85 ? 20.531 -6.980 -8.746 1.00 68.00 85 GLU A CA 1
ATOM 615 C C . GLU A 1 85 ? 21.627 -7.858 -8.120 1.00 68.00 85 GLU A C 1
ATOM 617 O O . GLU A 1 85 ? 21.595 -8.149 -6.924 1.00 68.00 85 GLU A O 1
ATOM 622 N N . VAL A 1 86 ? 22.600 -8.308 -8.918 1.00 70.31 86 VAL A N 1
ATOM 623 C CA . VAL A 1 86 ? 23.777 -9.018 -8.395 1.00 70.31 86 VAL A CA 1
ATOM 624 C C . VAL A 1 86 ? 24.875 -7.982 -8.132 1.00 70.31 86 VAL A C 1
ATOM 626 O O . VAL A 1 86 ? 25.252 -7.274 -9.074 1.00 70.31 86 VAL A O 1
ATOM 629 N N . PRO A 1 87 ? 25.419 -7.882 -6.902 1.00 64.81 87 PRO A N 1
ATOM 630 C CA . PRO A 1 87 ? 26.521 -6.973 -6.611 1.00 64.81 87 PRO A CA 1
ATOM 631 C C . PRO A 1 87 ? 27.673 -7.233 -7.580 1.00 64.81 87 PRO A C 1
ATOM 633 O O . PRO A 1 87 ? 28.137 -8.369 -7.714 1.00 64.81 87 PRO A O 1
ATOM 636 N N . GLN A 1 88 ? 28.124 -6.190 -8.279 1.00 67.38 88 GLN A N 1
ATOM 637 C CA . GLN A 1 88 ? 29.255 -6.298 -9.195 1.00 67.38 88 GLN A CA 1
ATOM 638 C C . GLN A 1 88 ? 30.461 -6.800 -8.391 1.00 67.38 88 GLN A C 1
ATOM 640 O O . GLN A 1 88 ? 30.903 -6.135 -7.450 1.00 67.38 88 GLN A O 1
ATOM 645 N N . ARG A 1 89 ? 30.988 -7.988 -8.722 1.00 65.69 89 ARG A N 1
ATOM 646 C CA . ARG A 1 89 ? 32.256 -8.439 -8.141 1.00 65.69 89 ARG A CA 1
ATOM 647 C C . ARG A 1 89 ? 33.299 -7.399 -8.534 1.00 65.69 89 ARG A C 1
ATOM 649 O O . ARG A 1 89 ? 33.509 -7.171 -9.721 1.00 65.69 89 ARG A O 1
ATOM 656 N N . ARG A 1 90 ? 33.914 -6.735 -7.549 1.00 68.56 90 ARG A N 1
ATOM 657 C CA . ARG A 1 90 ? 35.073 -5.872 -7.805 1.00 68.56 90 ARG A CA 1
ATOM 658 C C . ARG A 1 90 ? 36.128 -6.767 -8.446 1.00 68.56 90 ARG A C 1
ATOM 660 O O . ARG A 1 90 ? 36.630 -7.671 -7.784 1.00 68.56 90 ARG A O 1
ATOM 667 N N . ASN A 1 91 ? 36.366 -6.561 -9.738 1.00 68.38 91 ASN A N 1
ATOM 668 C CA . ASN A 1 91 ? 37.433 -7.232 -10.461 1.00 68.38 91 ASN A CA 1
ATOM 669 C C . ASN A 1 91 ? 38.745 -6.921 -9.731 1.00 68.38 91 ASN A C 1
ATOM 671 O O . ASN A 1 91 ? 39.074 -5.745 -9.549 1.00 68.38 91 ASN A O 1
ATOM 675 N N . LEU A 1 92 ? 39.408 -7.974 -9.249 1.00 57.66 92 LEU A N 1
ATOM 676 C CA . LEU A 1 92 ? 40.825 -7.939 -8.896 1.00 57.66 92 LEU A CA 1
ATOM 677 C C . LEU A 1 92 ? 41.647 -7.954 -10.184 1.00 57.66 92 LEU A C 1
ATOM 679 O O . LEU A 1 92 ? 41.223 -8.672 -11.121 1.00 57.66 92 LEU A O 1
#

Sequence (92 aa):
MKKILLCLYAMIAALPSFAQWANSGNIIYNTNAGGVGVGTTNPLAGLHVFGGGQTFMVGDLQNSVMPAFTIHGGHATGYAYCKLEVPQRRNL

Radius of gyration: 22.85 Å; chains: 1; bounding box: 77×30×51 Å

Secondary structure (DSSP, 8-state):
-HHHHHHHHHHHH------SEEEETTEEEE-SSS-EEES-SS-SSSEEE-STT-EEEES-TT-TT--SEEEEPPPTTS--EEE--PPPP---

Foldseek 3Di:
DVVVVVVVVVVVVPDDPDPQWDDDPPDIDGPDPDADEAVDPDAPDNYHYDDAQDKDFAADPPDPPAGCKIWHPDDPPDDIDIDHDDPPDPDD

pLDDT: mean 76.9, std 12.88, range [51.28, 94.75]